Protein AF-A0A6P0M6Y8-F1 (afdb_monomer_lite)

Radius of gyration: 15.67 Å; chains: 1; bounding box: 32×29×36 Å

Sequence (57 aa):
MRDARPITERERHLIDQYSYWELAMTPQQFYVKWNVTYEDIALICSRSTATVQRWFY

Foldseek 3Di:
DPPDPDQDPVNVVVCVVCVPDPPDDQPVRVCVVVVDDLVNVCVVVVHDSVVSVVVRD

pLDDT: mean 81.34, std 10.33, range [47.06, 94.12]

Secondary structure (DSSP, 8-state):
---PPPPPHHHHHHHHHHHTS-----HHHHHHHHT--HHHHHHHHT--HHHHHHTT-

Structure (mmCIF, N/CA/C/O backbone):
data_AF-A0A6P0M6Y8-F1
#
_entry.id   AF-A0A6P0M6Y8-F1
#
loop_
_atom_site.group_PDB
_atom_site.id
_atom_site.type_symbol
_atom_site.label_atom_id
_atom_site.label_alt_id
_atom_site.label_comp_id
_atom_site.label_asym_id
_atom_site.label_entity_id
_atom_site.label_seq_id
_atom_site.pdbx_PDB_ins_code
_atom_site.Cartn_x
_atom_site.Cartn_y
_atom_site.Cartn_z
_atom_site.occupancy
_atom_site.B_iso_or_equiv
_atom_site.auth_seq_id
_atom_site.auth_comp_id
_atom_site.auth_asym_id
_atom_site.auth_atom_id
_atom_site.pdbx_PDB_model_num
ATOM 1 N N . MET A 1 1 ? 20.434 19.488 -13.342 1.00 47.06 1 MET A N 1
ATOM 2 C CA . MET A 1 1 ? 19.264 18.586 -13.426 1.00 47.06 1 MET A CA 1
ATOM 3 C C . MET A 1 1 ? 19.803 17.175 -13.283 1.00 47.06 1 MET A C 1
ATOM 5 O O . MET A 1 1 ? 20.796 16.889 -13.932 1.00 47.06 1 MET A O 1
ATOM 9 N N . ARG A 1 2 ? 19.288 16.355 -12.357 1.00 57.62 2 ARG A N 1
ATOM 10 C CA . ARG A 1 2 ? 19.766 14.967 -12.220 1.00 57.62 2 ARG A CA 1
ATOM 11 C C . ARG A 1 2 ? 19.306 14.195 -13.452 1.00 57.62 2 ARG A C 1
ATOM 13 O O . ARG A 1 2 ? 18.113 14.236 -13.745 1.00 57.62 2 ARG A O 1
ATOM 20 N N . ASP A 1 3 ? 20.231 13.539 -14.147 1.00 65.94 3 ASP A N 1
ATOM 21 C CA . ASP A 1 3 ? 19.901 12.660 -15.266 1.00 65.94 3 ASP A CA 1
ATOM 22 C C . ASP A 1 3 ? 18.937 11.581 -14.772 1.00 65.94 3 ASP A C 1
ATOM 24 O O . ASP A 1 3 ? 19.273 10.748 -13.925 1.00 65.94 3 ASP A O 1
ATOM 28 N N . ALA A 1 4 ? 17.691 11.657 -15.235 1.00 76.25 4 ALA A N 1
ATOM 29 C CA . ALA A 1 4 ? 16.687 10.669 -14.898 1.00 76.25 4 ALA A CA 1
ATOM 30 C C . ALA A 1 4 ? 17.086 9.355 -15.570 1.00 76.25 4 ALA A C 1
ATOM 32 O O . ALA A 1 4 ? 17.293 9.301 -16.784 1.00 76.25 4 ALA A O 1
ATOM 33 N N . ARG A 1 5 ? 17.214 8.293 -14.770 1.00 88.12 5 ARG A N 1
ATOM 34 C CA . ARG A 1 5 ? 17.522 6.961 -15.287 1.00 88.12 5 ARG A CA 1
ATOM 35 C C . ARG A 1 5 ? 16.506 6.594 -16.381 1.00 88.12 5 ARG A C 1
ATOM 37 O O . ARG A 1 5 ? 15.30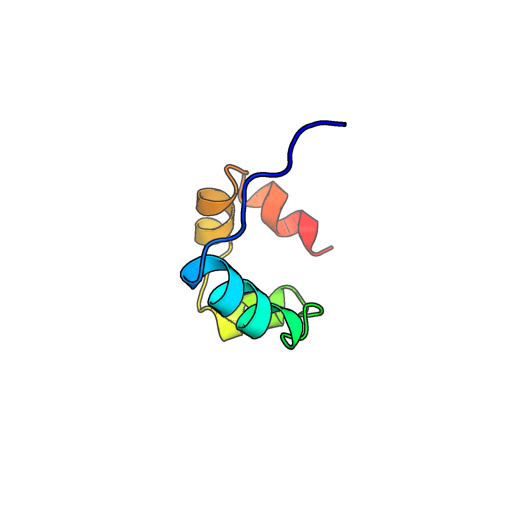7 6.763 -16.147 1.00 88.12 5 ARG A O 1
ATOM 44 N N . PRO A 1 6 ? 16.940 6.046 -17.529 1.00 88.12 6 PRO A N 1
ATOM 45 C CA . PRO A 1 6 ? 16.019 5.560 -18.545 1.00 88.12 6 PRO A CA 1
ATOM 46 C C . PRO A 1 6 ? 15.028 4.542 -17.965 1.00 88.12 6 PRO A C 1
ATOM 48 O O . PRO A 1 6 ? 15.403 3.651 -17.192 1.00 88.12 6 PRO A O 1
ATOM 51 N N . ILE A 1 7 ? 13.760 4.685 -18.349 1.00 90.00 7 ILE A N 1
ATOM 52 C CA . ILE A 1 7 ? 12.697 3.726 -18.034 1.00 90.00 7 ILE A CA 1
ATOM 53 C C . ILE A 1 7 ? 12.941 2.465 -18.872 1.00 90.00 7 ILE A C 1
ATOM 55 O O . ILE A 1 7 ? 13.205 2.538 -20.069 1.00 90.00 7 ILE A O 1
ATOM 59 N N . THR A 1 8 ? 12.879 1.292 -18.268 1.00 94.12 8 THR A N 1
ATOM 60 C CA . THR A 1 8 ? 13.002 0.013 -18.979 1.00 94.12 8 THR A CA 1
ATOM 61 C C . THR A 1 8 ? 11.688 -0.354 -19.666 1.00 94.12 8 THR A C 1
ATOM 63 O O . THR A 1 8 ? 10.635 0.200 -19.364 1.00 94.12 8 THR A O 1
ATOM 66 N N . GLU A 1 9 ? 11.714 -1.304 -20.597 1.00 92.88 9 GLU A N 1
ATOM 67 C CA . GLU A 1 9 ? 10.492 -1.799 -21.244 1.00 92.88 9 GLU A CA 1
ATOM 68 C C . GLU A 1 9 ? 9.511 -2.416 -20.234 1.00 92.88 9 GLU A C 1
ATOM 70 O O . GLU A 1 9 ? 8.322 -2.103 -20.249 1.00 92.88 9 GLU A O 1
ATOM 75 N N . ARG A 1 10 ? 10.031 -3.183 -19.265 1.00 91.69 10 ARG A N 1
ATOM 76 C CA . ARG A 1 10 ? 9.250 -3.723 -18.142 1.00 91.69 10 ARG A CA 1
ATOM 77 C C . ARG A 1 10 ? 8.542 -2.624 -17.350 1.00 91.69 10 ARG A C 1
ATOM 79 O O . ARG A 1 10 ? 7.374 -2.767 -17.009 1.00 91.69 10 ARG A O 1
ATOM 86 N N . GLU A 1 11 ? 9.239 -1.538 -17.033 1.00 92.19 11 GLU A N 1
ATOM 87 C CA . GLU A 1 11 ? 8.648 -0.422 -16.287 1.00 92.19 11 GLU A CA 1
ATOM 88 C C . GLU A 1 11 ? 7.631 0.350 -17.117 1.00 92.19 11 GLU A C 1
ATOM 90 O O . GLU A 1 11 ? 6.613 0.762 -16.579 1.00 92.19 11 GLU A O 1
ATOM 95 N N . ARG A 1 12 ? 7.862 0.497 -18.424 1.00 90.62 12 ARG A N 1
ATOM 96 C CA . ARG A 1 12 ? 6.886 1.075 -19.353 1.00 90.62 12 ARG A CA 1
ATOM 97 C C . ARG A 1 12 ? 5.587 0.279 -19.368 1.00 90.62 12 ARG A C 1
ATOM 99 O O . ARG A 1 12 ? 4.522 0.875 -19.280 1.00 90.62 12 ARG A O 1
ATOM 106 N N . HIS A 1 13 ? 5.688 -1.048 -19.407 1.00 89.56 13 HIS A N 1
ATOM 107 C CA . HIS A 1 13 ? 4.525 -1.924 -19.331 1.00 89.56 13 HIS A CA 1
ATOM 108 C C . HIS A 1 13 ? 3.786 -1.774 -17.995 1.00 89.56 13 HIS A C 1
ATOM 110 O O . HIS A 1 13 ? 2.569 -1.637 -17.981 1.00 89.56 13 HIS A O 1
ATOM 116 N N . LEU A 1 14 ? 4.510 -1.723 -16.871 1.00 86.19 14 LEU A N 1
ATOM 117 C CA . LEU A 1 14 ? 3.895 -1.478 -15.562 1.00 86.19 14 LEU A CA 1
ATOM 118 C C . LEU A 1 14 ? 3.203 -0.108 -15.505 1.00 86.19 14 LEU A C 1
ATOM 120 O O . LEU A 1 14 ? 2.071 -0.022 -15.046 1.00 86.19 14 LEU A O 1
ATOM 124 N N . ILE A 1 15 ? 3.853 0.952 -15.991 1.00 85.06 15 ILE A N 1
ATOM 125 C CA . ILE A 1 15 ? 3.277 2.303 -16.031 1.00 85.06 15 ILE A CA 1
ATOM 126 C C . ILE A 1 15 ? 1.984 2.312 -16.846 1.00 85.06 15 ILE A C 1
ATOM 128 O O . ILE A 1 15 ? 0.994 2.853 -16.370 1.00 85.06 15 ILE A O 1
ATOM 132 N N . ASP A 1 16 ? 1.973 1.689 -18.025 1.00 86.19 16 ASP A N 1
ATOM 133 C CA . ASP A 1 16 ? 0.784 1.593 -18.875 1.00 86.19 16 ASP A CA 1
ATOM 134 C C . ASP A 1 16 ? -0.369 0.886 -18.140 1.00 86.19 16 ASP A C 1
ATOM 136 O O . ASP A 1 16 ? -1.458 1.442 -18.010 1.00 86.19 16 ASP A O 1
ATOM 140 N N . GLN A 1 17 ? -0.096 -0.263 -17.514 1.00 79.06 17 GLN A N 1
ATOM 141 C CA . GLN A 1 17 ? -1.085 -1.005 -16.720 1.00 79.06 17 GLN A CA 1
ATOM 142 C C . GLN A 1 17 ? -1.651 -0.195 -15.541 1.00 79.06 17 GLN A C 1
ATOM 144 O O . GLN A 1 17 ? -2.848 -0.264 -15.261 1.00 79.06 17 GLN A O 1
ATOM 149 N N . TYR A 1 18 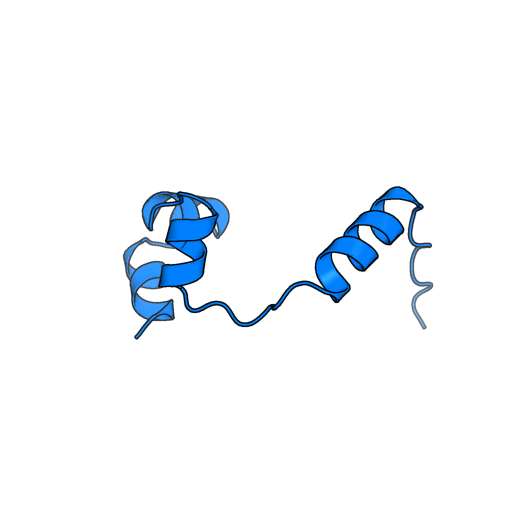? -0.815 0.588 -14.852 1.00 78.75 18 TYR A N 1
ATOM 150 C CA . TYR A 1 18 ? -1.253 1.407 -13.718 1.00 78.75 18 TYR A CA 1
ATOM 151 C C . TYR A 1 18 ? -1.845 2.764 -14.128 1.00 78.75 18 TYR A C 1
ATOM 153 O O . TYR A 1 18 ? -2.598 3.344 -13.351 1.00 78.75 18 TYR A O 1
ATOM 161 N N . SER A 1 19 ? -1.549 3.273 -15.327 1.00 78.88 19 SER A N 1
ATOM 162 C CA . SER A 1 19 ? -2.019 4.585 -15.798 1.00 78.88 19 SER A CA 1
ATOM 163 C C . SER A 1 19 ? -3.519 4.644 -16.086 1.00 78.88 19 SER A C 1
ATOM 165 O O . SER A 1 19 ? -4.122 5.706 -15.952 1.00 78.88 19 SER A O 1
ATOM 167 N N . TYR A 1 20 ? -4.127 3.503 -16.412 1.00 69.12 20 TYR A N 1
ATOM 168 C CA . TYR A 1 20 ? -5.576 3.365 -16.599 1.00 69.12 20 TYR A CA 1
ATOM 169 C C . TYR A 1 20 ? -6.282 2.787 -15.371 1.00 69.12 20 TYR A C 1
ATOM 171 O O . TYR A 1 20 ? -7.491 2.561 -15.392 1.00 69.12 20 TYR A O 1
ATOM 179 N N . TRP A 1 21 ? -5.538 2.517 -14.299 1.00 69.69 21 TRP A N 1
ATOM 180 C CA . TRP A 1 21 ? -6.109 1.967 -1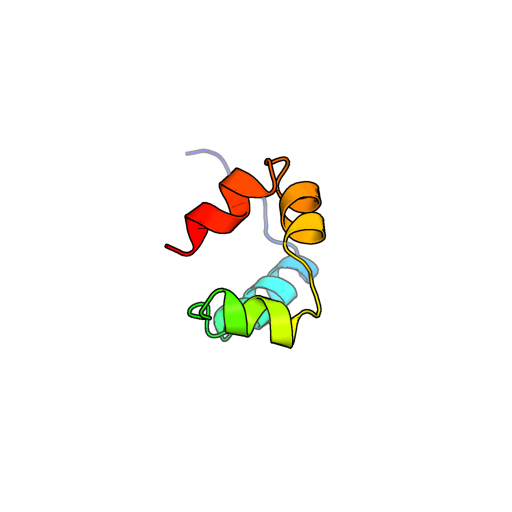3.085 1.00 69.69 21 TRP A CA 1
ATOM 181 C C . TRP A 1 21 ? -6.821 3.080 -12.317 1.00 69.69 21 TRP A C 1
ATOM 183 O O . TRP A 1 21 ? -6.229 4.118 -12.028 1.00 69.69 21 TRP A O 1
ATOM 193 N N . GLU A 1 22 ? -8.083 2.868 -11.944 1.00 64.69 22 GLU A N 1
ATOM 194 C CA . GLU A 1 22 ? -8.784 3.766 -11.026 1.00 64.69 22 GLU A CA 1
ATOM 195 C C . GLU A 1 22 ? -8.072 3.744 -9.665 1.00 64.69 22 GLU A C 1
ATOM 197 O O . GLU A 1 22 ? -8.249 2.843 -8.844 1.00 64.69 22 GLU A O 1
ATOM 202 N N . LEU A 1 23 ? -7.193 4.727 -9.452 1.00 66.25 23 LEU A N 1
ATOM 203 C CA . LEU A 1 23 ? -6.411 4.900 -8.223 1.00 66.25 23 LEU A CA 1
ATOM 204 C C . LEU A 1 23 ? -7.296 5.235 -7.013 1.00 66.25 23 LEU A C 1
ATOM 206 O O . LEU A 1 23 ? -6.855 5.120 -5.872 1.00 66.25 23 LEU A O 1
ATOM 210 N N . ALA A 1 24 ? -8.545 5.636 -7.255 1.00 66.69 24 ALA A N 1
ATOM 211 C CA . ALA A 1 24 ? -9.538 5.870 -6.224 1.00 66.69 24 ALA A CA 1
ATOM 212 C C . ALA A 1 24 ? -10.285 4.566 -5.918 1.00 66.69 24 ALA A C 1
ATOM 214 O O . ALA A 1 24 ? -11.344 4.289 -6.470 1.00 66.69 24 ALA A O 1
ATOM 215 N N . MET A 1 25 ? -9.731 3.770 -5.010 1.00 71.62 25 MET A N 1
ATOM 216 C CA . MET A 1 25 ? -10.492 2.745 -4.301 1.00 71.62 25 MET A CA 1
ATOM 217 C C . MET A 1 25 ? -10.646 3.181 -2.855 1.00 71.62 25 MET A C 1
ATOM 219 O O . MET A 1 25 ? -9.693 3.667 -2.240 1.00 71.62 25 MET A O 1
ATOM 223 N N . THR A 1 26 ? -11.832 2.967 -2.289 1.00 74.12 26 THR A N 1
ATOM 224 C CA . THR A 1 26 ? -11.939 3.018 -0.837 1.00 74.12 26 THR A CA 1
ATOM 225 C C . THR A 1 26 ? -11.068 1.902 -0.248 1.00 74.12 26 THR A C 1
ATOM 227 O O . THR A 1 26 ? -10.853 0.861 -0.875 1.00 74.12 26 THR A O 1
ATOM 230 N N . PRO A 1 27 ? -10.573 2.072 0.977 1.00 71.44 27 PRO A N 1
ATOM 231 C CA . PRO A 1 27 ? -9.790 1.048 1.665 1.00 71.44 27 PRO A CA 1
ATOM 232 C C . PRO A 1 27 ? -10.473 -0.326 1.683 1.00 71.44 27 PRO A C 1
ATOM 234 O O . PRO A 1 27 ? -9.840 -1.346 1.432 1.00 71.44 27 PRO A O 1
ATOM 237 N N . GLN A 1 28 ? -11.796 -0.345 1.872 1.00 75.25 28 GLN A N 1
ATOM 238 C CA . GLN A 1 28 ? -12.609 -1.562 1.821 1.00 75.25 28 GLN A CA 1
ATOM 239 C C . GLN A 1 28 ? -12.580 -2.225 0.439 1.00 75.25 28 GLN A C 1
ATOM 241 O O . GLN A 1 28 ? -12.427 -3.442 0.347 1.00 75.25 28 GLN A O 1
ATOM 246 N N . GLN A 1 29 ? -12.681 -1.440 -0.639 1.00 79.19 29 GLN A N 1
ATOM 247 C CA . GLN A 1 29 ? -12.561 -1.959 -2.004 1.00 79.19 29 GLN A CA 1
ATOM 248 C C . GLN A 1 29 ? -11.164 -2.529 -2.265 1.00 79.19 29 GLN A C 1
ATOM 250 O O . GLN A 1 29 ? -11.040 -3.567 -2.915 1.00 79.19 29 GLN A O 1
ATOM 255 N N . PHE A 1 30 ? -10.121 -1.902 -1.717 1.00 77.88 30 PHE A N 1
ATOM 256 C CA . PHE A 1 30 ? -8.759 -2.415 -1.803 1.00 77.88 30 PHE A CA 1
ATOM 257 C C . PHE A 1 30 ? -8.626 -3.787 -1.113 1.00 77.88 30 PHE A C 1
ATOM 259 O O . PHE A 1 30 ? -8.095 -4.714 -1.723 1.00 77.88 30 PHE A O 1
ATOM 266 N N . TYR A 1 31 ? -9.166 -3.975 0.097 1.00 74.44 31 TYR A N 1
ATOM 267 C CA . TYR A 1 31 ? -9.075 -5.267 0.805 1.00 74.44 31 TYR A CA 1
ATOM 268 C C . TYR A 1 31 ? -9.791 -6.388 0.078 1.00 74.44 31 TYR A C 1
ATOM 270 O O . TYR A 1 31 ? -9.243 -7.476 -0.055 1.00 74.44 31 TYR A O 1
ATOM 278 N N . VAL A 1 32 ? -11.001 -6.119 -0.415 1.00 79.56 32 VAL A N 1
ATOM 279 C CA . VAL A 1 32 ? -11.795 -7.123 -1.128 1.00 79.56 32 VAL A CA 1
ATOM 280 C C . VAL A 1 32 ? -11.118 -7.503 -2.441 1.00 79.56 32 VAL A C 1
ATOM 282 O O . VAL A 1 32 ? -11.045 -8.681 -2.774 1.00 79.56 32 VAL A O 1
ATOM 285 N N . LYS A 1 33 ? -10.578 -6.521 -3.174 1.00 81.69 33 LYS A N 1
ATOM 286 C CA . LYS A 1 33 ? -9.917 -6.765 -4.460 1.00 81.69 33 LYS A CA 1
ATOM 287 C C . LYS A 1 33 ? -8.626 -7.569 -4.312 1.00 81.69 33 LYS A C 1
ATOM 289 O O . LYS A 1 33 ? -8.356 -8.429 -5.144 1.00 81.69 33 LYS A O 1
ATOM 294 N N . TRP A 1 34 ? -7.832 -7.274 -3.285 1.00 82.12 34 TRP A N 1
ATOM 295 C CA . TRP A 1 34 ? -6.508 -7.875 -3.094 1.00 82.12 34 TRP A CA 1
ATOM 296 C C . TRP A 1 34 ? -6.482 -9.013 -2.067 1.00 82.12 34 TRP A C 1
ATOM 298 O O . TRP A 1 34 ? -5.450 -9.659 -1.919 1.00 82.12 34 TRP A O 1
ATOM 308 N N . ASN A 1 35 ? -7.605 -9.281 -1.392 1.00 86.31 35 ASN A N 1
ATOM 309 C CA . ASN A 1 35 ? -7.747 -10.274 -0.325 1.00 86.31 35 ASN A CA 1
ATOM 310 C C . ASN A 1 35 ? -6.680 -10.127 0.780 1.00 86.31 35 ASN A C 1
ATOM 312 O O . ASN A 1 35 ? -6.055 -11.105 1.185 1.00 86.31 35 ASN A O 1
ATOM 316 N N . VAL A 1 36 ? -6.455 -8.889 1.232 1.00 86.50 36 VAL A N 1
ATOM 317 C CA . VAL A 1 36 ? -5.465 -8.543 2.268 1.00 86.50 36 VAL A CA 1
ATOM 318 C C . VAL A 1 36 ? -6.142 -8.085 3.557 1.00 86.50 36 VAL A C 1
ATOM 320 O O . VAL A 1 36 ? -7.148 -7.374 3.526 1.00 86.50 36 VAL A O 1
ATOM 323 N N . THR A 1 37 ? -5.570 -8.472 4.693 1.00 88.50 37 THR A N 1
ATOM 324 C CA . THR A 1 37 ? -6.012 -8.071 6.037 1.00 88.50 37 THR A CA 1
ATOM 325 C C . THR A 1 37 ? -5.320 -6.783 6.511 1.00 88.50 37 THR A C 1
ATOM 327 O O . THR A 1 37 ? -4.371 -6.296 5.889 1.00 88.50 37 THR A O 1
ATOM 330 N N . TYR A 1 38 ? -5.768 -6.207 7.635 1.00 86.44 38 TYR A N 1
ATOM 331 C CA . TYR A 1 38 ? -5.091 -5.053 8.246 1.00 86.44 38 TYR A CA 1
ATOM 332 C C . TYR A 1 38 ? -3.664 -5.398 8.694 1.00 86.44 38 TYR A C 1
ATOM 334 O O . TYR A 1 38 ? -2.773 -4.549 8.646 1.00 86.44 38 TYR A O 1
ATOM 342 N N . GLU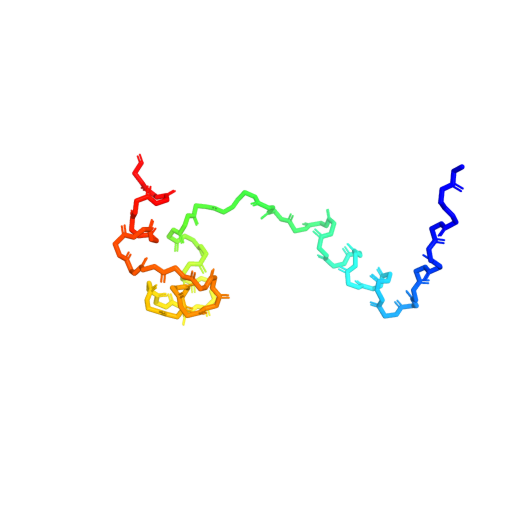 A 1 39 ? -3.449 -6.641 9.112 1.00 90.00 39 GLU A N 1
ATOM 343 C CA . GLU A 1 39 ? -2.169 -7.209 9.516 1.00 90.00 39 GLU A CA 1
ATOM 344 C C . GLU A 1 39 ? -1.206 -7.306 8.329 1.00 90.00 39 GLU A C 1
ATOM 346 O O . GLU A 1 39 ? -0.049 -6.896 8.448 1.00 90.00 39 GLU A O 1
ATOM 351 N N . ASP A 1 40 ? -1.691 -7.758 7.170 1.00 89.75 40 ASP A N 1
ATOM 352 C CA . ASP A 1 40 ? -0.889 -7.819 5.943 1.00 89.75 40 ASP A CA 1
ATOM 353 C C . ASP A 1 40 ? -0.410 -6.423 5.528 1.00 89.75 40 ASP A C 1
ATOM 355 O O . ASP A 1 40 ? 0.752 -6.223 5.176 1.00 89.75 40 ASP A O 1
ATOM 359 N N . ILE A 1 41 ? -1.281 -5.417 5.630 1.00 86.50 41 ILE A N 1
ATOM 360 C CA . ILE A 1 41 ? -0.938 -4.026 5.301 1.00 86.50 41 ILE A CA 1
ATOM 361 C C . ILE A 1 41 ? 0.039 -3.443 6.321 1.00 86.50 41 ILE A C 1
ATOM 363 O O . ILE A 1 41 ? 0.993 -2.760 5.946 1.00 86.50 41 ILE A O 1
ATOM 367 N N . ALA A 1 42 ? -0.168 -3.722 7.608 1.00 90.12 42 ALA A N 1
ATOM 368 C CA . ALA A 1 42 ? 0.747 -3.318 8.670 1.00 90.12 42 ALA A CA 1
ATOM 369 C C . ALA A 1 42 ? 2.161 -3.865 8.417 1.00 90.12 42 ALA A C 1
ATOM 371 O O . ALA A 1 42 ? 3.143 -3.126 8.546 1.00 90.12 42 ALA A O 1
ATOM 372 N N . LEU A 1 43 ? 2.251 -5.123 7.973 1.00 91.06 43 LEU A N 1
ATOM 373 C CA . LEU A 1 43 ? 3.498 -5.773 7.592 1.00 91.06 43 LEU A CA 1
ATOM 374 C C . LEU A 1 43 ? 4.132 -5.128 6.349 1.00 91.06 43 LEU A C 1
ATOM 376 O O . LEU A 1 43 ? 5.297 -4.736 6.403 1.00 91.06 43 LEU A O 1
ATOM 380 N N . ILE A 1 44 ? 3.373 -4.961 5.259 1.00 86.62 44 ILE A N 1
ATOM 381 C CA . ILE A 1 44 ? 3.857 -4.371 3.994 1.00 86.62 44 ILE A CA 1
ATOM 382 C C . ILE A 1 44 ? 4.360 -2.938 4.207 1.00 86.62 44 ILE A C 1
ATOM 384 O O . ILE A 1 44 ? 5.395 -2.545 3.669 1.00 86.62 44 ILE A O 1
ATOM 388 N N . CYS A 1 45 ? 3.636 -2.146 4.996 1.00 84.94 45 CYS A N 1
ATOM 389 C CA . CYS A 1 45 ? 3.931 -0.732 5.194 1.00 84.94 45 CYS A CA 1
ATOM 390 C C . CYS A 1 45 ? 4.853 -0.445 6.388 1.00 84.94 45 CYS A C 1
ATOM 392 O O . CYS A 1 45 ? 5.190 0.720 6.612 1.00 84.94 45 CYS A O 1
ATOM 394 N N . SER A 1 46 ? 5.259 -1.460 7.162 1.00 90.88 46 SER A N 1
ATOM 395 C CA . SER A 1 46 ? 6.046 -1.298 8.395 1.00 90.88 46 SER A CA 1
ATOM 396 C C . SER A 1 46 ? 5.398 -0.298 9.371 1.00 90.88 46 SER A C 1
ATOM 398 O O . SER A 1 46 ? 5.959 0.734 9.775 1.00 90.88 46 SER A O 1
ATOM 400 N N . ARG A 1 47 ? 4.132 -0.568 9.700 1.00 90.81 47 ARG A N 1
ATOM 401 C CA . ARG A 1 47 ? 3.291 0.233 10.602 1.00 90.81 47 ARG A CA 1
ATOM 402 C C . ARG A 1 47 ? 2.551 -0.677 11.573 1.00 90.81 47 ARG A C 1
ATOM 404 O O . ARG A 1 47 ? 2.444 -1.873 11.350 1.00 90.81 47 ARG A O 1
ATOM 411 N N . SER A 1 48 ? 2.036 -0.114 12.665 1.00 92.75 48 SER A N 1
ATOM 412 C CA . SER A 1 48 ? 1.165 -0.874 13.567 1.00 92.75 48 SER A CA 1
ATOM 413 C C . SER A 1 48 ? -0.227 -1.047 12.959 1.00 92.75 48 SER A C 1
ATOM 415 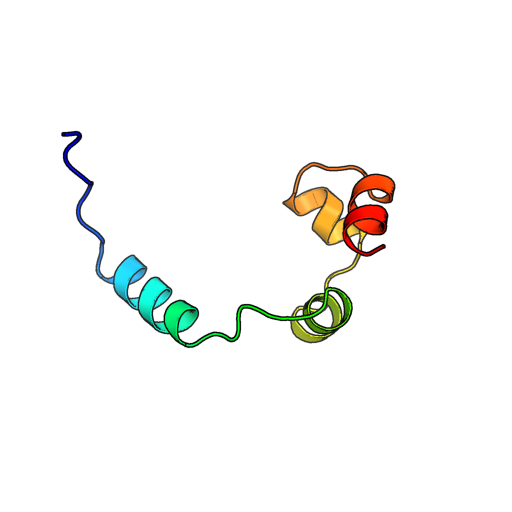O O . SER A 1 48 ? -0.712 -0.161 12.253 1.00 92.75 48 SER A O 1
ATOM 417 N N . THR A 1 49 ? -0.911 -2.140 13.297 1.00 90.44 49 THR A N 1
ATOM 418 C CA . THR A 1 49 ? -2.308 -2.387 12.894 1.00 90.44 49 THR A CA 1
ATOM 419 C C . THR A 1 49 ? -3.238 -1.252 13.326 1.00 90.44 49 THR A C 1
ATOM 421 O O . THR A 1 49 ? -4.070 -0.808 12.544 1.00 90.44 49 THR A O 1
ATOM 424 N N . ALA A 1 50 ? -3.026 -0.683 14.517 1.00 90.75 50 ALA A N 1
ATOM 425 C CA . ALA A 1 50 ? -3.755 0.495 14.993 1.00 90.75 50 ALA A CA 1
ATOM 426 C C . ALA A 1 50 ? -3.535 1.747 14.118 1.00 90.75 50 ALA A C 1
ATOM 428 O O . ALA A 1 50 ? -4.437 2.569 13.977 1.00 90.75 50 ALA A O 1
ATOM 429 N N . THR A 1 51 ? -2.346 1.909 13.526 1.00 89.06 51 THR A N 1
ATOM 430 C CA . THR A 1 51 ? -2.070 3.004 12.578 1.00 89.06 51 THR A CA 1
ATOM 431 C C . THR A 1 51 ? -2.792 2.765 11.260 1.00 89.06 51 THR A C 1
ATOM 433 O O . THR A 1 51 ? -3.410 3.687 10.737 1.00 89.06 51 THR A O 1
ATOM 436 N N . VAL A 1 52 ? -2.760 1.526 10.763 1.00 86.38 52 VAL A N 1
ATOM 437 C CA . VAL A 1 52 ? -3.470 1.120 9.545 1.00 86.38 52 VAL A CA 1
ATOM 438 C C . VAL A 1 52 ? -4.974 1.336 9.708 1.00 86.38 52 VAL A C 1
ATOM 440 O O . VAL A 1 52 ? -5.577 1.970 8.859 1.00 86.38 52 VAL A O 1
ATOM 443 N N . GLN A 1 53 ? -5.576 0.942 10.832 1.00 85.81 53 GLN A N 1
ATOM 444 C CA . GLN A 1 53 ? -7.000 1.185 11.109 1.00 85.81 53 GLN A CA 1
ATOM 445 C C . GLN A 1 53 ? -7.387 2.676 11.079 1.00 85.81 53 GLN A C 1
ATOM 447 O O . GLN A 1 53 ? -8.510 3.011 10.716 1.00 85.81 53 GLN A O 1
ATOM 452 N N . ARG A 1 54 ? -6.465 3.581 11.436 1.00 84.88 54 ARG A N 1
ATOM 453 C CA . ARG A 1 54 ? -6.696 5.036 11.433 1.00 84.88 54 ARG A CA 1
ATOM 454 C C . ARG A 1 54 ? -6.528 5.700 10.074 1.00 84.88 54 ARG A C 1
ATOM 456 O O . ARG A 1 54 ? -6.966 6.831 9.927 1.00 84.88 54 ARG A O 1
ATOM 463 N N . TRP A 1 55 ? -5.914 5.047 9.089 1.00 79.06 55 TRP A N 1
ATOM 464 C CA . TRP A 1 55 ? -5.841 5.591 7.723 1.00 79.06 55 TRP A CA 1
ATOM 465 C C . TRP A 1 55 ? -7.213 5.717 7.060 1.00 79.06 55 TRP A C 1
ATOM 467 O O . TRP A 1 55 ? -7.335 6.316 5.996 1.00 79.06 55 TRP A O 1
ATOM 477 N N . PHE A 1 56 ? -8.224 5.115 7.680 1.00 67.06 56 PHE A N 1
ATOM 478 C CA . PHE A 1 56 ? -9.517 4.834 7.084 1.00 67.06 56 PHE A CA 1
ATOM 479 C C . PHE A 1 56 ? -10.686 5.362 7.936 1.00 67.06 56 PHE A C 1
ATOM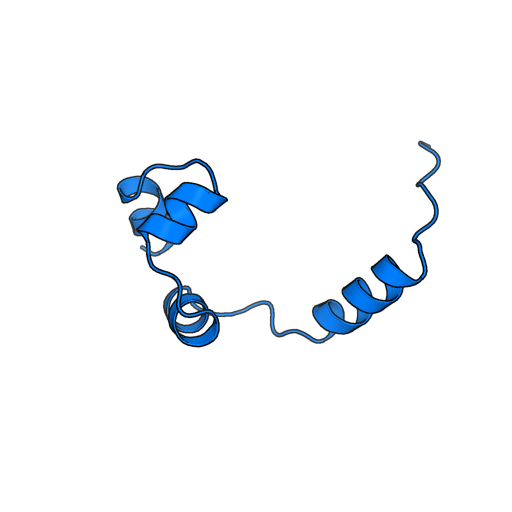 481 O O . PHE A 1 56 ? -11.828 4.974 7.697 1.00 67.06 56 PHE A O 1
ATOM 488 N N . TYR A 1 57 ? -10.380 6.232 8.908 1.00 59.44 57 TYR A N 1
ATOM 489 C CA . TYR A 1 57 ? -11.312 7.113 9.624 1.00 59.44 57 TYR A CA 1
ATOM 490 C C . TYR A 1 57 ? -11.272 8.510 9.006 1.00 59.44 57 TYR A C 1
ATOM 492 O O . TYR A 1 57 ? -12.353 9.128 8.908 1.00 59.44 57 TYR A O 1
#